Protein AF-A0A928LI44-F1 (afdb_monomer)

Structure (mmCIF, N/CA/C/O backbone):
data_AF-A0A928LI44-F1
#
_entry.id   AF-A0A928LI44-F1
#
loop_
_atom_site.group_PDB
_atom_site.id
_atom_site.type_symbol
_atom_site.label_atom_id
_atom_site.label_alt_id
_atom_site.label_comp_id
_atom_site.label_asym_id
_atom_site.label_entity_id
_atom_site.label_seq_id
_atom_site.pdbx_PDB_ins_code
_atom_site.Cartn_x
_atom_site.Cartn_y
_atom_site.Cartn_z
_atom_site.occupancy
_atom_site.B_iso_or_equiv
_atom_site.auth_seq_id
_atom_site.auth_comp_id
_atom_site.auth_asym_id
_atom_site.auth_atom_id
_atom_site.pdbx_PDB_model_num
ATOM 1 N N . MET A 1 1 ? -6.241 4.331 -12.720 1.00 58.69 1 MET A N 1
ATOM 2 C CA . MET A 1 1 ? -5.926 3.494 -11.539 1.00 58.69 1 MET A CA 1
ATOM 3 C C . MET A 1 1 ? -5.268 4.314 -10.437 1.00 58.69 1 MET A C 1
ATOM 5 O O . MET A 1 1 ? -5.918 4.531 -9.431 1.00 58.69 1 MET A O 1
ATOM 9 N N . GLY A 1 2 ? -4.056 4.858 -10.609 1.00 62.69 2 GLY A N 1
ATOM 10 C CA . GLY A 1 2 ? -3.361 5.539 -9.502 1.00 62.69 2 GLY A CA 1
ATOM 11 C C . GLY A 1 2 ? -4.025 6.807 -8.937 1.00 62.69 2 GLY A C 1
ATOM 12 O O . GLY A 1 2 ? -3.967 7.015 -7.728 1.00 62.69 2 GLY A O 1
ATOM 13 N N . GLU A 1 3 ? -4.707 7.618 -9.754 1.00 67.94 3 GLU A N 1
ATOM 14 C CA . GLU A 1 3 ? -5.479 8.778 -9.258 1.00 67.94 3 GLU A CA 1
ATOM 15 C C . GLU A 1 3 ? -6.625 8.375 -8.316 1.00 67.94 3 GLU A C 1
ATOM 17 O O . GLU A 1 3 ? -6.851 9.041 -7.308 1.00 67.94 3 GLU A O 1
ATOM 22 N N . GLN A 1 4 ? -7.282 7.240 -8.578 1.00 83.00 4 GLN A N 1
ATOM 23 C CA . GLN A 1 4 ? -8.381 6.741 -7.743 1.00 83.00 4 GLN A CA 1
ATOM 24 C C . GLN A 1 4 ? -7.867 6.291 -6.367 1.00 83.00 4 GLN A C 1
ATOM 26 O O . GLN A 1 4 ? -8.487 6.582 -5.349 1.00 83.00 4 GLN A O 1
ATOM 31 N N . ILE A 1 5 ? -6.678 5.681 -6.305 1.00 87.12 5 ILE A N 1
ATOM 32 C CA . ILE A 1 5 ? -6.030 5.308 -5.038 1.00 87.12 5 ILE A CA 1
ATOM 33 C C . ILE A 1 5 ? -5.806 6.534 -4.139 1.00 87.12 5 ILE A C 1
ATOM 35 O O . ILE A 1 5 ? -6.042 6.467 -2.933 1.00 87.12 5 ILE A O 1
ATOM 39 N N . LEU A 1 6 ? -5.358 7.664 -4.696 1.00 88.19 6 LEU A N 1
ATOM 40 C CA . LEU A 1 6 ? -5.082 8.869 -3.903 1.00 88.19 6 LEU A CA 1
ATOM 41 C C . LEU A 1 6 ? -6.348 9.467 -3.290 1.00 88.19 6 LEU A C 1
ATOM 43 O O . LEU A 1 6 ? -6.341 9.831 -2.111 1.00 88.19 6 LEU A O 1
ATOM 47 N N . GLU A 1 7 ? -7.425 9.530 -4.067 1.00 91.19 7 GLU A N 1
ATOM 48 C CA . GLU A 1 7 ? -8.730 9.998 -3.601 1.00 91.19 7 GLU A CA 1
ATOM 49 C C . GLU A 1 7 ? -9.268 9.111 -2.468 1.00 91.19 7 GLU A C 1
ATOM 51 O O . GLU A 1 7 ? -9.623 9.604 -1.392 1.00 91.19 7 GLU A O 1
ATOM 56 N N . ARG A 1 8 ? -9.235 7.785 -2.646 1.00 93.62 8 ARG A N 1
ATOM 57 C CA . ARG A 1 8 ? -9.683 6.822 -1.625 1.00 93.62 8 ARG A CA 1
ATOM 58 C C . ARG A 1 8 ? -8.899 6.966 -0.320 1.00 93.62 8 ARG A C 1
ATOM 60 O O . ARG A 1 8 ? -9.480 7.025 0.768 1.00 93.62 8 ARG A O 1
ATOM 67 N N . LEU A 1 9 ? -7.575 7.108 -0.404 1.00 93.19 9 LEU A N 1
ATOM 68 C CA . LEU A 1 9 ? -6.726 7.342 0.770 1.00 93.19 9 LEU A CA 1
ATOM 69 C C . LEU A 1 9 ? -7.082 8.639 1.501 1.00 93.19 9 LEU A C 1
ATOM 71 O O . LEU A 1 9 ? -7.105 8.655 2.737 1.00 93.19 9 LEU A O 1
ATOM 75 N N . PHE A 1 10 ? -7.399 9.704 0.761 1.00 92.88 10 PHE A N 1
ATOM 76 C CA . PHE A 1 10 ? -7.839 10.970 1.340 1.00 92.88 10 PHE A CA 1
ATOM 77 C C . PHE A 1 10 ? -9.126 10.795 2.160 1.00 92.88 10 PHE A C 1
ATOM 79 O O . PHE A 1 10 ? -9.163 11.185 3.332 1.00 92.88 10 PHE A O 1
ATOM 86 N N . HIS A 1 11 ? -10.140 10.118 1.613 1.00 92.50 11 HIS A N 1
ATOM 87 C CA . HIS A 1 11 ? -11.388 9.829 2.333 1.00 92.50 11 HIS A CA 1
ATOM 88 C C . HIS A 1 11 ? -11.170 8.967 3.586 1.00 92.50 11 HIS A C 1
ATOM 90 O O . HIS A 1 11 ? -11.799 9.186 4.632 1.00 92.50 11 HIS A O 1
ATOM 96 N N . LEU A 1 12 ? -10.217 8.038 3.534 1.00 93.44 12 LEU A N 1
ATOM 97 C CA . LEU A 1 12 ? -9.824 7.200 4.666 1.00 93.44 12 LEU A CA 1
ATOM 98 C C . LEU A 1 12 ? -8.927 7.906 5.698 1.00 93.44 12 LEU A C 1
ATOM 100 O O . LEU A 1 12 ? -8.671 7.327 6.754 1.00 93.44 12 LEU A O 1
ATOM 104 N N . ARG A 1 13 ? -8.466 9.139 5.438 1.00 93.69 13 ARG A N 1
ATOM 105 C CA . ARG A 1 13 ? -7.423 9.835 6.223 1.00 93.69 13 ARG A CA 1
ATOM 106 C C . ARG A 1 13 ? -6.133 9.009 6.353 1.00 93.69 13 ARG A C 1
ATOM 10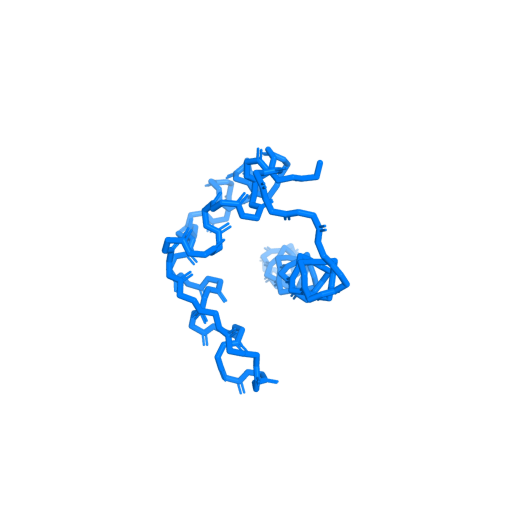8 O O . ARG A 1 13 ? -5.470 9.031 7.391 1.00 93.69 13 ARG A O 1
ATOM 115 N N . LYS A 1 14 ? -5.781 8.273 5.299 1.00 94.88 14 LYS A N 1
ATOM 116 C CA . LYS A 1 14 ? -4.563 7.459 5.189 1.00 94.88 14 LYS A CA 1
ATOM 117 C C . LYS A 1 14 ? -3.566 8.127 4.249 1.00 94.88 14 LYS A C 1
ATOM 119 O O . LYS A 1 14 ? -3.936 8.907 3.376 1.00 94.88 14 LYS A O 1
ATOM 124 N N . LYS A 1 15 ? -2.280 7.833 4.425 1.00 94.00 15 LYS A N 1
ATOM 125 C CA . LYS A 1 15 ? -1.199 8.316 3.555 1.00 94.00 15 LYS A CA 1
ATOM 126 C C . LYS A 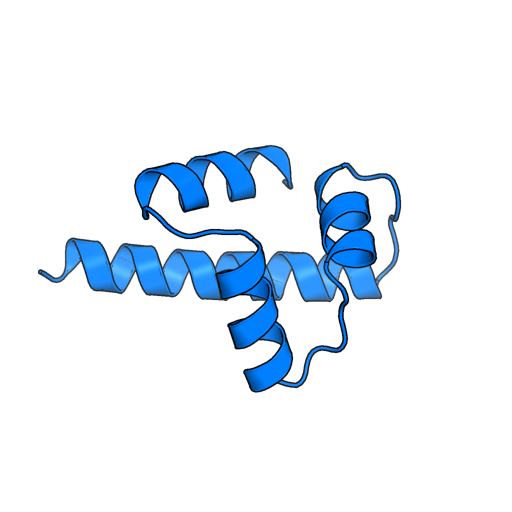1 15 ? -0.682 7.176 2.683 1.00 94.00 15 LYS A C 1
ATOM 128 O O . LYS A 1 15 ? -0.769 6.011 3.059 1.00 94.00 15 LYS A O 1
ATOM 133 N N . GLN A 1 16 ? -0.024 7.508 1.570 1.00 93.8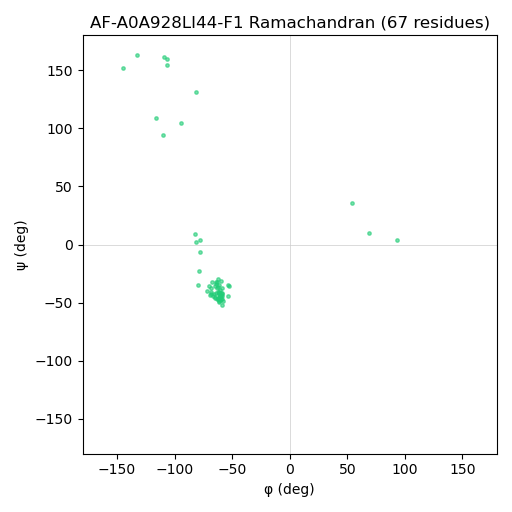1 16 GLN A N 1
ATOM 134 C CA . GLN A 1 16 ? 0.696 6.514 0.754 1.00 93.81 16 GLN A CA 1
ATOM 135 C C . GLN A 1 16 ? 1.686 5.690 1.597 1.00 93.81 16 GLN A C 1
ATOM 137 O O . GLN A 1 16 ? 1.838 4.491 1.391 1.00 93.81 16 GLN A O 1
ATOM 142 N N . ALA A 1 17 ? 2.316 6.317 2.599 1.00 93.88 17 ALA A N 1
ATOM 143 C CA . ALA A 1 17 ? 3.209 5.642 3.536 1.00 93.88 17 ALA A CA 1
ATOM 144 C C . ALA A 1 17 ? 2.524 4.516 4.333 1.00 93.88 17 ALA A C 1
ATOM 146 O O . ALA A 1 17 ? 3.181 3.533 4.665 1.00 93.88 17 ALA A O 1
ATOM 147 N N . ASP A 1 18 ? 1.227 4.632 4.631 1.00 95.62 18 ASP A N 1
ATOM 148 C CA . ASP A 1 18 ? 0.477 3.584 5.330 1.00 95.62 18 ASP A CA 1
ATOM 149 C C . ASP A 1 18 ? 0.237 2.380 4.415 1.00 95.62 18 ASP A C 1
ATOM 151 O O . ASP A 1 18 ? 0.408 1.240 4.841 1.00 95.62 18 ASP A O 1
ATOM 155 N N . VAL A 1 19 ? -0.072 2.631 3.138 1.00 95.81 19 VAL A N 1
ATOM 156 C CA . VAL A 1 19 ? -0.196 1.570 2.125 1.00 95.81 19 VAL A CA 1
ATOM 157 C C . VAL A 1 19 ? 1.135 0.852 1.952 1.00 95.81 19 VAL A C 1
ATOM 159 O O . VAL A 1 19 ? 1.185 -0.371 1.993 1.00 95.81 19 VAL A O 1
ATOM 162 N N . ILE A 1 20 ? 2.235 1.602 1.836 1.00 95.81 20 ILE A N 1
ATOM 163 C CA . ILE A 1 20 ? 3.583 1.036 1.693 1.00 95.81 20 ILE A CA 1
ATOM 164 C C . ILE A 1 20 ? 3.942 0.154 2.894 1.00 95.81 20 ILE A C 1
ATOM 166 O O . ILE A 1 20 ? 4.494 -0.928 2.708 1.00 95.81 20 ILE A O 1
ATOM 170 N N . LYS A 1 21 ? 3.607 0.571 4.121 1.00 96.38 21 LYS A N 1
ATOM 171 C CA . LYS A 1 21 ? 3.837 -0.247 5.323 1.00 96.38 21 LYS A CA 1
ATOM 172 C C . LYS A 1 21 ? 3.086 -1.578 5.267 1.00 96.38 21 LYS A C 1
ATOM 174 O O . LYS A 1 21 ? 3.689 -2.611 5.552 1.00 96.38 21 LYS A O 1
ATOM 179 N N . GLU A 1 22 ? 1.812 -1.577 4.877 1.00 96.69 22 GLU A N 1
ATOM 180 C CA . GLU A 1 22 ? 1.048 -2.826 4.748 1.00 96.69 22 GLU A CA 1
ATOM 181 C C . GLU A 1 22 ? 1.509 -3.679 3.563 1.00 96.69 22 GLU A C 1
ATOM 183 O O . GLU A 1 22 ? 1.590 -4.897 3.693 1.00 96.69 22 GLU A O 1
ATOM 188 N N . LEU A 1 23 ? 1.906 -3.070 2.445 1.00 96.06 23 LEU A N 1
ATOM 189 C CA . LEU A 1 23 ? 2.526 -3.785 1.328 1.00 96.06 23 LEU A CA 1
ATOM 190 C C . LEU A 1 23 ? 3.790 -4.526 1.783 1.00 96.06 23 LEU A C 1
ATOM 192 O O . LEU A 1 23 ? 3.919 -5.724 1.532 1.00 96.06 23 LEU A O 1
ATOM 196 N N . ILE A 1 24 ? 4.684 -3.851 2.512 1.00 95.44 24 ILE A N 1
ATOM 197 C CA . ILE A 1 24 ? 5.906 -4.461 3.061 1.00 95.44 24 ILE A CA 1
ATOM 198 C C . ILE A 1 24 ? 5.561 -5.601 4.022 1.00 95.44 24 ILE A C 1
ATOM 200 O O . ILE A 1 24 ? 6.145 -6.680 3.932 1.00 95.44 24 ILE A O 1
ATOM 204 N N . LYS A 1 25 ? 4.579 -5.400 4.904 1.00 96.12 25 LYS A N 1
ATOM 205 C CA . LYS A 1 25 ? 4.105 -6.426 5.844 1.00 96.12 25 LYS A CA 1
ATOM 206 C C . LYS A 1 25 ? 3.499 -7.647 5.143 1.00 96.12 25 LYS A C 1
ATOM 208 O O . LYS A 1 25 ? 3.650 -8.758 5.638 1.00 96.12 25 LYS A O 1
ATOM 213 N N . ARG A 1 26 ? 2.867 -7.459 3.981 1.00 94.44 26 ARG A N 1
ATOM 214 C CA . ARG A 1 26 ? 2.354 -8.530 3.104 1.00 94.44 26 ARG A CA 1
ATOM 215 C C . ARG A 1 26 ? 3.436 -9.160 2.210 1.00 94.44 26 ARG A C 1
ATOM 217 O O . ARG A 1 26 ? 3.123 -10.040 1.416 1.00 94.44 26 ARG A O 1
ATOM 224 N N . GLY A 1 27 ? 4.698 -8.739 2.334 1.00 95.31 27 GLY A N 1
ATOM 225 C CA . GLY A 1 27 ? 5.844 -9.310 1.615 1.00 95.31 27 GLY A CA 1
ATOM 226 C C . GLY A 1 27 ? 6.205 -8.611 0.300 1.00 95.31 27 GLY A C 1
ATOM 227 O O . GLY A 1 27 ? 7.136 -9.039 -0.386 1.00 95.31 27 GLY A O 1
ATOM 228 N N . TYR A 1 28 ? 5.526 -7.520 -0.060 1.00 94.75 28 TYR A N 1
ATOM 229 C CA . TYR A 1 28 ? 5.834 -6.759 -1.269 1.00 94.75 28 TYR A CA 1
ATOM 230 C C . TYR A 1 28 ? 7.008 -5.803 -1.043 1.00 94.75 28 TYR A C 1
ATOM 232 O O . TYR A 1 28 ? 7.037 -5.017 -0.098 1.00 94.75 28 TYR A O 1
ATOM 240 N N . LYS A 1 29 ? 7.978 -5.822 -1.962 1.00 91.69 29 LYS A N 1
ATOM 241 C CA . LYS A 1 29 ? 9.126 -4.905 -1.941 1.00 91.69 29 LYS A CA 1
ATOM 242 C C . LYS A 1 29 ? 8.855 -3.684 -2.816 1.00 91.69 29 LYS A C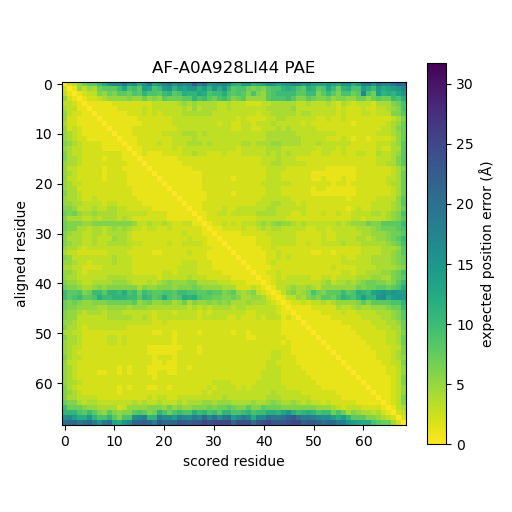 1
ATOM 244 O O . LYS A 1 29 ? 8.935 -3.768 -4.046 1.00 91.69 29 LYS A O 1
ATOM 249 N N . THR A 1 30 ? 8.574 -2.553 -2.177 1.00 92.88 30 THR A N 1
ATOM 250 C CA . THR A 1 30 ? 8.426 -1.253 -2.838 1.00 92.88 30 THR A CA 1
ATOM 251 C C . THR A 1 30 ? 8.956 -0.124 -1.962 1.00 92.88 30 THR A C 1
ATOM 253 O O . THR A 1 30 ? 8.954 -0.218 -0.734 1.00 92.88 30 THR A O 1
ATOM 256 N N . THR A 1 31 ? 9.407 0.950 -2.599 1.00 92.69 31 THR A N 1
ATOM 257 C CA . THR A 1 31 ? 9.819 2.198 -1.951 1.00 92.69 31 THR A CA 1
ATOM 258 C C . THR A 1 31 ? 8.805 3.305 -2.239 1.00 92.69 31 THR A C 1
ATOM 260 O O . THR A 1 31 ? 8.041 3.218 -3.197 1.00 92.69 31 THR A O 1
ATOM 263 N N . ALA A 1 32 ? 8.793 4.382 -1.447 1.00 90.56 32 ALA A N 1
ATOM 264 C CA . ALA A 1 32 ? 7.895 5.512 -1.711 1.00 90.56 32 ALA A CA 1
ATOM 265 C C . ALA A 1 32 ? 8.106 6.158 -3.100 1.00 90.56 32 ALA A C 1
ATOM 267 O O . ALA A 1 32 ? 7.109 6.413 -3.780 1.00 90.56 32 ALA A O 1
ATOM 268 N N . PRO A 1 33 ? 9.350 6.360 -3.587 1.00 92.38 33 PRO A N 1
ATOM 269 C CA . PRO A 1 33 ? 9.572 6.838 -4.950 1.00 92.38 33 PRO A CA 1
ATOM 270 C C . PRO A 1 33 ? 9.081 5.859 -6.021 1.00 92.38 33 PRO A C 1
ATOM 272 O O . PRO A 1 33 ? 8.482 6.299 -6.999 1.00 92.38 33 PRO A O 1
ATOM 275 N N . GLU A 1 34 ? 9.305 4.548 -5.857 1.00 91.56 34 GLU A N 1
ATOM 276 C CA . GLU A 1 34 ? 8.774 3.538 -6.787 1.00 91.56 34 GLU A CA 1
ATOM 277 C C . GLU A 1 34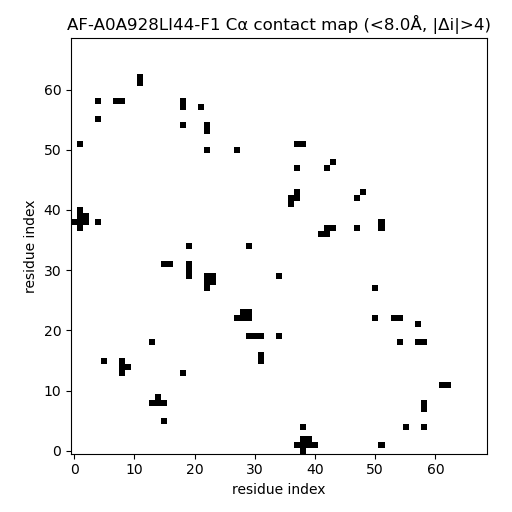 ? 7.249 3.554 -6.810 1.00 91.56 34 GLU A C 1
ATOM 279 O O . GLU A 1 34 ? 6.660 3.624 -7.885 1.00 91.56 34 GLU A O 1
ATOM 284 N N . PHE A 1 35 ? 6.614 3.534 -5.639 1.00 92.25 35 PHE A N 1
ATOM 285 C CA . PHE A 1 35 ? 5.161 3.524 -5.522 1.00 92.25 35 PHE A CA 1
ATOM 286 C C . PHE A 1 35 ? 4.539 4.782 -6.137 1.00 92.25 35 PHE A C 1
ATOM 288 O O . PHE A 1 35 ? 3.583 4.687 -6.899 1.00 92.25 35 PHE A O 1
ATOM 295 N N . SER A 1 36 ? 5.135 5.955 -5.913 1.00 91.31 36 SER A N 1
ATOM 296 C CA . SER A 1 36 ? 4.699 7.195 -6.563 1.00 91.31 36 SER A CA 1
ATOM 297 C C . SER A 1 36 ? 4.816 7.123 -8.093 1.00 91.31 36 SER A C 1
ATOM 299 O O . SER A 1 36 ? 3.884 7.499 -8.802 1.00 91.31 36 SER A O 1
ATOM 301 N N . ARG A 1 37 ? 5.913 6.577 -8.639 1.00 91.69 37 ARG A N 1
ATOM 302 C CA . ARG A 1 37 ? 6.051 6.375 -10.097 1.00 91.69 37 ARG A CA 1
ATOM 303 C C . ARG A 1 37 ? 5.017 5.396 -10.652 1.00 91.69 37 ARG A C 1
ATOM 305 O O . ARG A 1 37 ? 4.517 5.617 -11.750 1.00 91.69 37 ARG A O 1
ATOM 312 N N . MET A 1 38 ? 4.697 4.340 -9.904 1.00 92.31 38 MET A N 1
ATOM 313 C CA . MET A 1 38 ? 3.654 3.370 -10.259 1.00 92.31 38 MET A CA 1
ATOM 314 C C . MET A 1 38 ? 2.274 4.033 -10.316 1.00 92.31 38 MET A C 1
ATOM 316 O O . MET A 1 38 ? 1.562 3.857 -11.299 1.00 92.31 38 MET A O 1
ATOM 320 N N . LEU A 1 39 ? 1.921 4.842 -9.310 1.00 90.19 39 LEU A N 1
ATOM 321 C CA . LEU A 1 39 ? 0.650 5.575 -9.273 1.00 90.19 39 LEU A CA 1
ATOM 322 C C . LEU A 1 39 ? 0.513 6.555 -10.443 1.00 90.19 39 LEU A C 1
ATOM 324 O O . LEU A 1 39 ? -0.544 6.631 -11.061 1.00 90.19 39 LEU A O 1
ATOM 328 N N . ASN A 1 40 ? 1.592 7.256 -10.785 1.00 88.62 40 ASN A N 1
ATOM 329 C CA . ASN A 1 40 ? 1.616 8.192 -11.911 1.00 88.62 40 ASN A CA 1
ATOM 330 C C . ASN A 1 40 ? 1.746 7.501 -13.284 1.00 88.62 40 ASN A C 1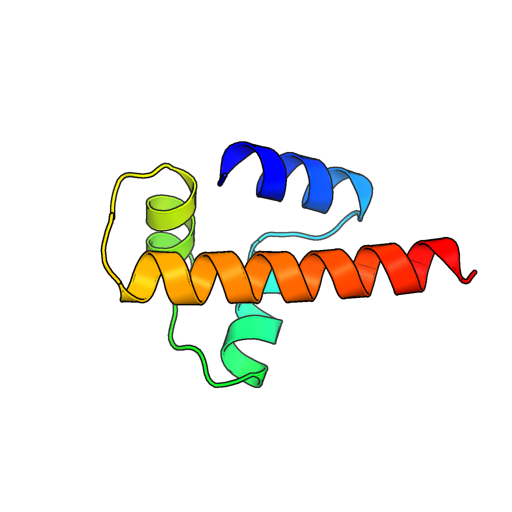
ATOM 332 O O . ASN A 1 40 ? 1.905 8.180 -14.293 1.00 88.62 40 ASN A O 1
ATOM 336 N N . GLY A 1 41 ? 1.745 6.163 -13.345 1.00 86.81 41 GLY A N 1
ATOM 337 C CA . GLY A 1 41 ? 1.853 5.409 -14.599 1.00 86.81 41 GLY A CA 1
ATOM 338 C C . GLY A 1 41 ? 3.216 5.502 -15.296 1.00 86.81 41 GLY A C 1
ATOM 339 O O . GLY A 1 41 ? 3.358 5.031 -16.419 1.00 86.81 41 GLY A O 1
ATOM 340 N N . ILE A 1 42 ? 4.234 6.064 -14.636 1.00 87.62 42 ILE A N 1
ATOM 341 C CA . ILE A 1 42 ? 5.591 6.227 -15.187 1.00 87.62 42 ILE A CA 1
ATOM 342 C C . ILE A 1 42 ? 6.271 4.862 -15.366 1.00 87.62 42 ILE A C 1
ATOM 344 O O . ILE A 1 42 ? 7.063 4.667 -16.285 1.00 87.62 42 ILE A O 1
ATOM 348 N N . THR A 1 43 ? 5.954 3.903 -14.492 1.00 82.06 43 THR A N 1
ATOM 349 C CA . THR A 1 43 ? 6.491 2.540 -14.547 1.00 82.06 43 THR A CA 1
ATOM 350 C C . THR A 1 43 ? 5.362 1.549 -14.801 1.00 82.06 43 THR A C 1
ATOM 352 O O . THR A 1 43 ? 4.599 1.259 -13.883 1.00 82.06 43 THR A O 1
ATOM 355 N N . ALA A 1 44 ? 5.295 0.959 -15.994 1.00 77.38 44 ALA A N 1
ATOM 356 C CA . ALA A 1 44 ? 4.323 -0.081 -16.338 1.00 77.38 44 ALA A CA 1
ATOM 357 C C . ALA A 1 44 ? 5.034 -1.433 -16.505 1.00 77.38 44 ALA A C 1
ATOM 359 O O . ALA A 1 44 ? 5.600 -1.744 -17.548 1.00 77.38 44 ALA A O 1
ATOM 360 N N . THR A 1 45 ? 5.060 -2.224 -15.434 1.00 87.75 45 THR A N 1
ATOM 361 C CA . THR A 1 45 ? 5.646 -3.574 -15.416 1.00 87.75 45 THR A CA 1
ATOM 362 C C . THR A 1 45 ? 4.672 -4.544 -14.757 1.00 87.75 45 THR A C 1
ATOM 364 O O . THR A 1 45 ? 3.830 -4.112 -13.972 1.00 87.75 45 THR A O 1
ATOM 367 N N . LYS A 1 46 ? 4.850 -5.859 -14.948 1.00 88.44 46 LYS A N 1
ATOM 368 C CA . LYS A 1 46 ? 4.078 -6.869 -14.195 1.00 88.44 46 LYS A CA 1
ATOM 369 C C . LYS A 1 46 ? 4.169 -6.666 -12.675 1.00 88.44 46 LYS A C 1
ATOM 371 O O . LYS A 1 46 ? 3.202 -6.883 -11.957 1.00 88.44 46 LYS A O 1
ATOM 376 N N . LYS A 1 47 ? 5.326 -6.203 -12.177 1.00 88.75 47 LYS A N 1
ATOM 377 C CA . LYS A 1 47 ? 5.515 -5.841 -10.762 1.00 88.75 47 LYS A CA 1
ATOM 378 C C . LYS A 1 47 ? 4.599 -4.678 -10.358 1.00 88.75 47 LYS A C 1
ATOM 380 O O . LYS A 1 47 ? 4.039 -4.715 -9.268 1.00 88.75 47 LYS A O 1
ATOM 385 N N . THR A 1 48 ? 4.446 -3.671 -11.221 1.00 91.19 48 THR A N 1
ATOM 386 C CA . THR A 1 48 ? 3.540 -2.536 -10.994 1.00 91.19 48 THR A CA 1
ATOM 387 C C . THR A 1 48 ? 2.108 -3.016 -10.808 1.00 91.19 48 THR A C 1
ATOM 389 O O . THR A 1 48 ? 1.490 -2.665 -9.812 1.00 91.19 48 THR A O 1
ATOM 392 N N . GLU A 1 49 ? 1.599 -3.836 -11.728 1.00 91.50 49 GLU A N 1
ATOM 393 C CA . GLU A 1 49 ? 0.219 -4.338 -11.674 1.00 91.50 49 GLU A CA 1
ATOM 394 C C . GLU A 1 49 ? -0.040 -5.125 -10.386 1.00 91.50 49 GLU A C 1
ATOM 396 O O . GLU A 1 49 ? -1.024 -4.879 -9.697 1.00 91.50 49 GLU A O 1
ATOM 401 N N . ILE A 1 50 ? 0.892 -6.004 -10.004 1.00 93.81 50 ILE A N 1
ATOM 402 C CA . ILE A 1 50 ? 0.805 -6.776 -8.757 1.00 93.81 50 ILE A CA 1
ATOM 403 C C . ILE A 1 50 ? 0.747 -5.851 -7.534 1.00 93.81 50 ILE A C 1
ATOM 405 O O . ILE A 1 50 ? -0.083 -6.047 -6.650 1.00 93.81 50 ILE A O 1
ATOM 409 N N . ILE A 1 51 ? 1.621 -4.842 -7.472 1.00 94.00 51 ILE A N 1
ATOM 410 C CA . ILE A 1 51 ? 1.682 -3.918 -6.332 1.00 94.00 51 ILE A CA 1
ATOM 411 C C . ILE A 1 51 ? 0.440 -3.028 -6.268 1.00 94.00 51 ILE A C 1
ATOM 413 O O . ILE A 1 51 ? -0.064 -2.789 -5.173 1.00 94.00 51 ILE A O 1
ATOM 417 N N . LEU A 1 52 ? -0.051 -2.538 -7.408 1.00 93.44 52 LEU A N 1
ATOM 418 C CA . LEU A 1 52 ? -1.256 -1.714 -7.455 1.00 93.44 52 LEU A CA 1
ATOM 419 C C . LEU A 1 52 ? -2.491 -2.529 -7.067 1.00 93.44 52 LEU A C 1
ATOM 421 O O . LEU A 1 52 ? -3.242 -2.071 -6.218 1.00 93.44 52 LEU A O 1
ATOM 425 N N . ASN A 1 53 ? -2.644 -3.757 -7.567 1.00 94.31 53 ASN A N 1
ATOM 426 C CA . ASN A 1 53 ? -3.744 -4.637 -7.157 1.00 94.31 53 ASN A CA 1
ATOM 427 C C . ASN A 1 53 ? -3.699 -4.935 -5.651 1.00 94.31 53 ASN A C 1
ATOM 429 O O . ASN A 1 53 ? -4.705 -4.810 -4.962 1.00 94.31 53 ASN A O 1
ATOM 433 N N . ALA A 1 54 ? -2.517 -5.239 -5.107 1.00 95.44 54 ALA A N 1
ATOM 434 C CA . ALA A 1 54 ? -2.364 -5.445 -3.669 1.00 95.44 54 ALA A CA 1
ATOM 435 C C . ALA A 1 54 ? -2.663 -4.174 -2.850 1.00 95.44 54 ALA A C 1
ATOM 437 O O . ALA A 1 54 ? -3.140 -4.272 -1.719 1.00 95.44 54 ALA A O 1
ATOM 438 N N . ALA A 1 55 ? -2.372 -2.988 -3.394 1.00 94.88 55 ALA A N 1
ATOM 439 C CA . ALA A 1 55 ? -2.727 -1.715 -2.777 1.00 94.88 55 ALA A CA 1
ATOM 440 C C . ALA A 1 55 ? -4.244 -1.479 -2.786 1.00 94.88 55 ALA A C 1
ATOM 442 O O . ALA A 1 55 ? -4.778 -1.063 -1.760 1.00 94.88 55 ALA A O 1
ATOM 443 N N . GLU A 1 56 ? -4.933 -1.786 -3.888 1.00 94.69 56 GLU A N 1
ATOM 444 C CA . GLU A 1 56 ? -6.400 -1.730 -3.967 1.00 94.69 56 GLU A CA 1
ATOM 445 C C . GLU A 1 56 ? -7.033 -2.660 -2.920 1.00 94.69 56 GLU A C 1
ATOM 447 O O . GLU A 1 56 ? -7.857 -2.204 -2.134 1.00 94.69 56 GLU A O 1
ATOM 452 N N . ASP A 1 57 ? -6.560 -3.906 -2.789 1.00 95.69 57 ASP A N 1
ATOM 453 C CA . ASP A 1 57 ? -7.054 -4.855 -1.775 1.00 95.69 57 ASP A CA 1
ATOM 454 C C . ASP A 1 57 ? -6.898 -4.334 -0.333 1.00 95.69 57 ASP A C 1
ATOM 456 O O . ASP A 1 57 ? -7.735 -4.589 0.538 1.00 95.69 57 ASP A O 1
ATOM 460 N N . ILE A 1 58 ? -5.799 -3.626 -0.041 1.00 95.88 58 ILE A N 1
ATOM 461 C CA . ILE A 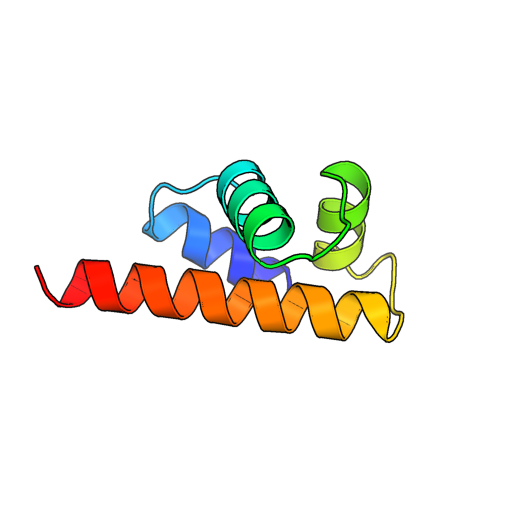1 58 ? -5.574 -2.990 1.268 1.00 95.88 58 ILE A CA 1
ATOM 462 C C . ILE A 1 58 ? -6.616 -1.894 1.510 1.00 95.88 58 ILE A C 1
ATOM 464 O O . ILE A 1 58 ? -7.179 -1.804 2.603 1.00 95.88 58 ILE A O 1
ATOM 468 N N . ILE A 1 59 ? -6.856 -1.052 0.507 1.00 95.31 59 ILE A N 1
ATOM 469 C CA . ILE A 1 59 ? -7.772 0.085 0.611 1.00 95.31 59 ILE A CA 1
ATOM 470 C C . ILE A 1 59 ? -9.217 -0.411 0.723 1.00 95.31 59 ILE A C 1
ATOM 472 O O . ILE A 1 59 ? -9.933 0.049 1.610 1.00 95.31 59 ILE A O 1
ATOM 476 N N . ASP A 1 60 ? -9.607 -1.411 -0.072 1.00 95.25 60 ASP A N 1
ATOM 477 C CA . ASP A 1 60 ? -10.896 -2.109 0.017 1.00 95.25 60 ASP A CA 1
ATOM 478 C C . ASP A 1 60 ? -11.154 -2.635 1.432 1.00 95.25 60 ASP A C 1
ATOM 480 O O . ASP A 1 60 ? -12.254 -2.497 1.976 1.00 95.25 60 ASP A O 1
ATOM 484 N N . GLN A 1 61 ? -10.142 -3.247 2.052 1.00 95.00 61 GLN A N 1
ATOM 485 C CA . GLN A 1 61 ? -10.252 -3.731 3.423 1.00 95.00 61 GLN A CA 1
ATOM 486 C C . GLN A 1 61 ? -10.497 -2.576 4.402 1.00 95.00 61 GLN A C 1
ATOM 488 O O . GLN A 1 61 ? -11.399 -2.667 5.234 1.00 95.00 61 GL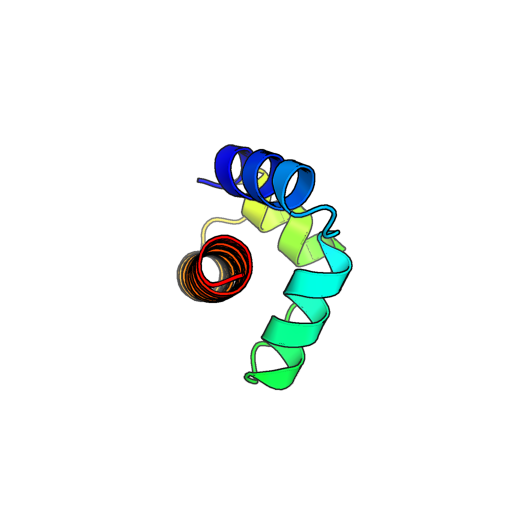N A O 1
ATOM 493 N N . TRP A 1 62 ? -9.740 -1.483 4.297 1.00 95.50 62 TRP A N 1
ATOM 494 C CA . TRP A 1 62 ? -9.912 -0.320 5.173 1.00 95.50 62 TRP A CA 1
ATOM 495 C C . TRP A 1 62 ? -11.265 0.371 4.997 1.00 95.50 62 TRP A C 1
ATOM 497 O O . TRP A 1 62 ? -11.835 0.862 5.973 1.00 95.50 62 TRP A O 1
ATOM 507 N N . GLU A 1 63 ? -11.798 0.415 3.778 1.00 93.75 63 GLU A N 1
ATOM 508 C CA . GLU A 1 63 ? -13.141 0.938 3.515 1.00 93.75 63 GLU A CA 1
ATOM 509 C C . GLU A 1 63 ? -14.216 0.073 4.170 1.00 93.75 63 GLU A C 1
ATOM 511 O O . GLU A 1 63 ? -15.088 0.607 4.858 1.00 93.75 63 GLU A O 1
ATOM 516 N N . LYS A 1 64 ? -14.112 -1.256 4.047 1.00 93.81 64 LYS A N 1
ATOM 517 C CA . LYS A 1 64 ? -15.021 -2.201 4.71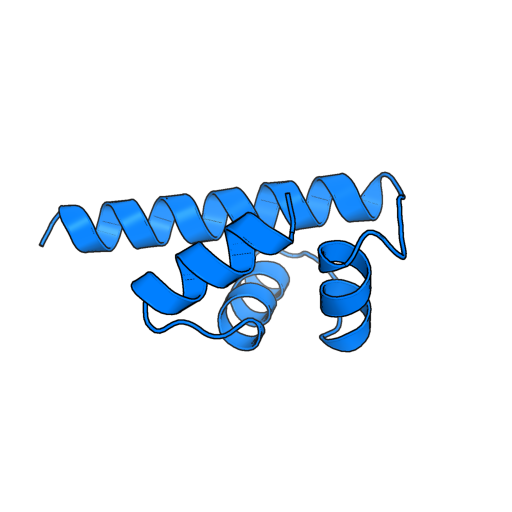7 1.00 93.81 64 LYS A CA 1
ATOM 518 C C . LYS A 1 64 ? -14.965 -2.059 6.238 1.00 93.81 64 LYS A C 1
ATOM 520 O O . LYS A 1 64 ? -16.004 -1.978 6.887 1.00 93.81 64 LYS A O 1
ATOM 525 N N . GLU A 1 65 ? -13.765 -1.966 6.809 1.00 91.56 65 GLU A N 1
ATOM 526 C CA . GLU A 1 65 ? -13.561 -1.757 8.251 1.00 91.56 65 GLU A CA 1
ATOM 527 C C . GLU A 1 65 ? -14.151 -0.427 8.745 1.00 91.56 65 GLU A C 1
ATOM 529 O O . GLU A 1 65 ? -14.569 -0.325 9.900 1.00 91.56 65 GLU A O 1
ATOM 534 N N . ARG A 1 66 ? -14.197 0.595 7.884 1.00 88.75 66 ARG A N 1
ATOM 535 C CA . ARG A 1 66 ? -14.794 1.895 8.200 1.00 88.75 66 ARG A CA 1
ATOM 536 C C . ARG A 1 66 ? -16.319 1.895 8.100 1.00 88.75 66 ARG A C 1
ATOM 538 O O . ARG A 1 66 ? -16.944 2.609 8.871 1.00 88.75 66 ARG A O 1
ATOM 545 N N . GLN A 1 67 ? -16.898 1.147 7.162 1.00 78.50 67 GLN A N 1
ATOM 546 C CA . GLN A 1 67 ? -18.354 1.035 6.981 1.00 78.50 67 GLN A CA 1
ATOM 547 C C . GLN A 1 67 ? -19.017 0.084 7.988 1.00 78.50 67 GLN A C 1
ATOM 549 O O . GLN A 1 67 ? -20.211 0.197 8.240 1.00 78.50 67 GLN A O 1
ATOM 554 N N . GLY A 1 68 ? -18.255 -0.850 8.565 1.00 64.62 68 GLY A N 1
ATOM 555 C CA . GLY A 1 68 ? -18.713 -1.751 9.628 1.00 64.62 68 GLY A CA 1
ATOM 556 C C . GLY A 1 68 ? -18.686 -1.156 11.044 1.00 64.62 68 GLY A C 1
ATOM 557 O O . GLY A 1 68 ? -18.849 -1.907 12.006 1.00 64.62 68 GLY A O 1
ATOM 558 N N . LYS A 1 69 ? -18.443 0.152 11.184 1.00 49.41 69 LYS A N 1
ATOM 559 C CA . LYS A 1 69 ? -18.480 0.918 12.439 1.00 49.41 69 LYS A CA 1
ATOM 560 C C . LYS A 1 69 ? -19.487 2.051 12.334 1.00 49.41 69 LYS A C 1
ATOM 562 O O . LYS A 1 69 ? -20.097 2.347 13.382 1.00 49.41 69 LYS A O 1
#

Secondary structure (DSSP, 8-state):
-HHHHHHHHHHHT--HHHHHHHHHHTT----HHHHHHHHTTS--SHHHHHHHHHHHHHHHHHHHHHHT-

Foldseek 3Di:
DLVVLVVLCVVLVHDPVVLVVVCVVVVQDDDPVRLVCLSVVVDDDPSSVVSVVSSVVVSVVSVVVVVVD

Mean predicted aligned error: 3.71 Å

Radius of gyration: 11.55 Å; Cα contacts (8 Å, |Δi|>4): 50; chains: 1; bounding box: 28×20×29 Å

pLDDT: mean 89.86, std 9.19, range [49.41, 96.69]

Sequence (69 aa):
MGEQILERLFHLRKKQADVIKELIKRGYKTTAPEFSRMLNGITATKKTEIILNAAEDIIDQWEKERQGK

Solvent-accessible surface area (backbone atoms only — not comparable to full-atom values): 4048 Å² total; per-residue (Å²): 112,38,68,58,54,55,54,53,28,55,78,67,76,50,54,72,68,57,53,51,52,52,39,44,75,73,70,46,91,77,49,72,71,56,49,52,35,38,40,70,59,76,44,87,46,77,67,38,54,53,51,52,53,54,48,50,56,53,50,55,48,52,50,52,62,57,72,76,104